Protein AF-A0A258BEN4-F1 (afdb_monomer_lite)

pLDDT: mean 96.83, std 3.14, range [78.94, 98.5]

Sequence (67 aa):
VDPKAIKAKVFLAAVPTDRLVPYADMVALHESLSDSVFIDLPSLYGHDAFLKEIARVSDIVKQSLEA

Secondary structure (DSSP, 8-state):
--GGG--S-EEEEE-TT-SSS-HHHHHHHHHHSSSEEEEE---SSGGGHHHH-HHHHHHHHHHHHH-

Radius of gyration: 12.13 Å; chains: 1; bounding box: 25×23×31 Å

Foldseek 3Di:
DQQQPDPQEEEQEAECQAPPQHNVVSVVSQVRHPHYDYHDDYDPPHPCCCVVVVVVVVVSVVVSVVD

Structure (mmCIF, N/CA/C/O backbone):
data_AF-A0A258BEN4-F1
#
_entry.id   AF-A0A258BEN4-F1
#
loop_
_atom_site.group_PDB
_atom_site.id
_atom_site.type_symbol
_atom_site.label_atom_id
_atom_site.label_alt_id
_atom_site.label_comp_id
_atom_site.label_asym_id
_atom_site.label_entity_id
_atom_site.label_seq_id
_atom_site.pdbx_PDB_ins_code
_atom_site.Cartn_x
_atom_site.Cartn_y
_atom_site.Cartn_z
_atom_site.occupancy
_atom_site.B_iso_or_equiv
_atom_site.auth_seq_id
_atom_site.auth_comp_id
_atom_site.auth_asym_id
_atom_site.auth_atom_id
_atom_site.pdbx_PDB_model_num
ATOM 1 N N . VAL A 1 1 ? 7.280 -6.338 16.827 1.00 78.94 1 VAL A N 1
ATOM 2 C CA . VAL A 1 1 ? 5.960 -5.697 17.046 1.00 78.94 1 VAL A CA 1
ATOM 3 C C . VAL A 1 1 ? 4.905 -6.738 16.720 1.00 78.94 1 VAL A C 1
ATOM 5 O O . VAL A 1 1 ? 5.149 -7.493 15.791 1.00 78.94 1 VAL A O 1
ATOM 8 N N . ASP A 1 2 ? 3.815 -6.836 17.482 1.00 93.50 2 ASP A N 1
ATOM 9 C CA . ASP A 1 2 ? 2.690 -7.724 17.149 1.00 93.50 2 ASP A CA 1
ATOM 10 C C . ASP A 1 2 ? 1.731 -6.991 16.191 1.00 93.50 2 ASP A C 1
ATOM 12 O O . ASP A 1 2 ? 1.127 -6.000 16.616 1.00 93.50 2 ASP A O 1
ATOM 16 N N . PRO A 1 3 ? 1.583 -7.424 14.922 1.00 94.75 3 PRO A N 1
ATOM 17 C CA . PRO A 1 3 ? 0.667 -6.788 13.974 1.00 94.75 3 PRO A CA 1
ATOM 18 C C . PRO A 1 3 ? -0.781 -6.750 14.469 1.00 94.75 3 PRO A C 1
ATOM 20 O O . PRO A 1 3 ? -1.498 -5.789 14.199 1.00 94.75 3 PRO A O 1
ATOM 23 N N . LYS A 1 4 ? -1.204 -7.730 15.277 1.00 94.25 4 LYS A N 1
ATOM 24 C CA . LYS A 1 4 ? -2.572 -7.792 15.813 1.00 94.25 4 LYS A CA 1
ATOM 25 C C . LYS A 1 4 ? -2.876 -6.679 16.812 1.00 94.25 4 LYS A C 1
ATOM 27 O O . LYS A 1 4 ? -4.039 -6.367 17.048 1.00 94.25 4 LYS A O 1
ATOM 32 N N . ALA A 1 5 ? -1.845 -6.072 17.399 1.00 96.56 5 ALA A N 1
ATOM 33 C CA . ALA A 1 5 ? -1.997 -4.940 18.305 1.00 96.56 5 ALA A CA 1
ATOM 34 C C . ALA A 1 5 ? -2.209 -3.603 17.567 1.00 96.56 5 ALA A C 1
ATOM 36 O O . ALA A 1 5 ? -2.533 -2.598 18.207 1.00 96.56 5 ALA A O 1
ATOM 37 N N . ILE A 1 6 ? -2.034 -3.566 16.240 1.00 96.00 6 ILE A N 1
ATOM 38 C CA . ILE A 1 6 ? -2.247 -2.366 15.428 1.00 96.00 6 ILE A CA 1
ATOM 39 C C . ILE A 1 6 ? -3.752 -2.164 15.231 1.00 96.00 6 ILE A C 1
ATOM 41 O O . ILE A 1 6 ? -4.442 -3.015 14.673 1.00 96.00 6 ILE A O 1
ATOM 45 N N . LYS A 1 7 ? -4.250 -1.024 15.726 1.00 95.44 7 LYS A N 1
ATOM 46 C CA . LYS A 1 7 ? -5.671 -0.634 15.664 1.00 95.44 7 LYS A CA 1
ATOM 47 C C . LYS A 1 7 ? -5.995 0.338 14.533 1.00 95.44 7 LYS A C 1
ATOM 49 O O . LYS A 1 7 ? -7.164 0.551 14.239 1.00 95.44 7 LYS A O 1
ATOM 54 N N . ALA A 1 8 ? -4.979 0.994 13.979 1.00 95.62 8 ALA A N 1
ATOM 55 C CA . ALA A 1 8 ? -5.162 1.876 12.837 1.00 95.62 8 ALA A CA 1
ATOM 56 C C . ALA A 1 8 ? -5.379 1.032 11.578 1.00 95.62 8 ALA A C 1
ATOM 58 O O . ALA A 1 8 ? -4.743 -0.011 11.435 1.00 95.62 8 ALA A O 1
ATOM 59 N N . LYS A 1 9 ? -6.220 1.515 10.664 1.00 97.00 9 LYS A N 1
ATOM 60 C CA . LYS A 1 9 ? -6.350 0.956 9.319 1.00 97.00 9 LYS A CA 1
ATOM 61 C C . LYS A 1 9 ? -5.028 1.110 8.572 1.00 97.00 9 LYS A C 1
ATOM 63 O O . LYS A 1 9 ? -4.479 2.209 8.506 1.00 97.00 9 LYS A O 1
ATOM 68 N N . VAL A 1 10 ? -4.503 0.015 8.029 1.00 97.88 10 VAL A N 1
ATOM 69 C CA . VAL A 1 10 ? -3.176 -0.005 7.393 1.00 97.88 10 VAL A CA 1
ATOM 70 C C . VAL A 1 10 ? -3.295 -0.214 5.891 1.00 97.88 10 VAL A C 1
ATOM 72 O O . VAL A 1 10 ? -3.937 -1.152 5.436 1.00 97.88 10 VAL A O 1
ATOM 75 N N . PHE A 1 11 ? -2.616 0.614 5.105 1.00 98.31 11 PHE A N 1
ATOM 76 C CA . PHE A 1 11 ? -2.502 0.432 3.660 1.00 98.31 11 PHE A CA 1
ATOM 77 C C . PHE A 1 11 ? -1.134 -0.175 3.339 1.00 98.31 11 PHE A C 1
ATOM 79 O O . PHE A 1 11 ? -0.101 0.394 3.688 1.00 98.31 11 PHE A O 1
ATOM 86 N N . LEU A 1 12 ? -1.125 -1.337 2.689 1.00 98.19 12 LEU A N 1
ATOM 87 C CA . LEU A 1 12 ? 0.077 -2.085 2.330 1.00 98.19 12 LEU A CA 1
ATOM 88 C C . LEU A 1 12 ? 0.235 -2.103 0.813 1.00 98.19 12 LEU A C 1
ATOM 90 O O . LEU A 1 12 ? -0.420 -2.884 0.130 1.00 98.19 12 LEU A O 1
ATOM 94 N N . ALA A 1 13 ? 1.115 -1.251 0.290 1.00 98.06 13 ALA A N 1
ATOM 95 C CA . ALA A 1 13 ? 1.488 -1.254 -1.120 1.00 98.06 13 ALA A CA 1
ATOM 96 C C . ALA A 1 13 ? 2.693 -2.175 -1.345 1.00 98.06 13 ALA A C 1
ATOM 98 O O . ALA A 1 13 ? 3.804 -1.857 -0.923 1.00 98.06 13 ALA A O 1
ATOM 99 N N . ALA A 1 14 ? 2.468 -3.319 -1.986 1.00 98.38 14 ALA A N 1
ATOM 100 C CA . ALA A 1 14 ? 3.490 -4.323 -2.250 1.00 98.38 14 ALA A CA 1
ATOM 101 C C . ALA A 1 14 ? 3.928 -4.279 -3.716 1.00 98.38 14 ALA A C 1
ATOM 103 O O . ALA A 1 14 ? 3.098 -4.191 -4.618 1.00 98.38 14 ALA A O 1
ATOM 104 N N . VAL A 1 15 ? 5.235 -4.371 -3.958 1.00 98.38 15 VAL A N 1
ATOM 105 C CA . VAL A 1 15 ? 5.810 -4.348 -5.308 1.00 98.38 15 VAL A CA 1
ATOM 106 C C . VAL A 1 15 ? 6.340 -5.747 -5.635 1.00 98.38 15 VAL A C 1
ATOM 108 O O . VAL A 1 15 ? 7.296 -6.186 -4.996 1.00 98.38 15 VAL A O 1
ATOM 111 N N . PRO A 1 16 ? 5.780 -6.469 -6.625 1.00 97.94 16 PRO A N 1
ATOM 112 C CA . PRO A 1 16 ? 6.173 -7.851 -6.929 1.00 97.94 16 PRO A CA 1
ATOM 113 C C . PRO A 1 16 ? 7.660 -8.053 -7.250 1.00 97.94 16 PRO A C 1
ATOM 115 O O . PRO A 1 16 ? 8.196 -9.143 -7.064 1.00 97.94 16 PRO A O 1
ATOM 118 N N . THR A 1 17 ? 8.335 -7.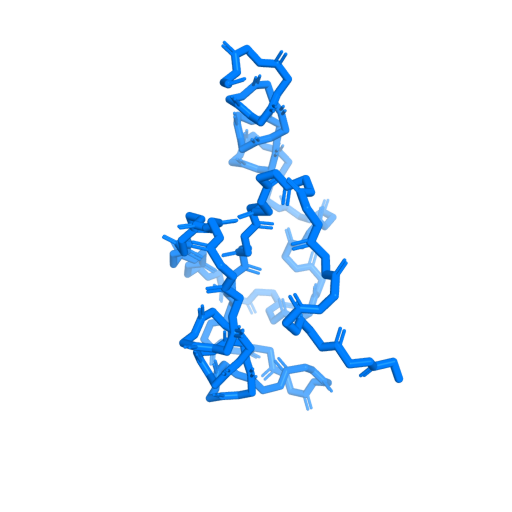013 -7.744 1.00 97.56 17 THR A N 1
ATOM 119 C CA . THR A 1 17 ? 9.762 -7.047 -8.092 1.00 97.56 17 THR A CA 1
ATOM 120 C C . THR A 1 17 ? 10.675 -6.504 -6.987 1.00 97.56 17 THR A C 1
ATOM 122 O O . THR A 1 17 ? 11.873 -6.337 -7.231 1.00 97.56 17 THR A O 1
ATOM 125 N N . ASP A 1 18 ? 10.144 -6.168 -5.806 1.00 98.00 18 ASP A N 1
ATOM 126 C CA . ASP A 1 18 ? 10.959 -5.759 -4.660 1.00 98.00 18 ASP A CA 1
ATOM 127 C C . ASP A 1 18 ? 11.778 -6.956 -4.146 1.00 98.00 18 ASP A C 1
ATOM 129 O O . ASP A 1 18 ? 11.272 -8.060 -3.946 1.00 98.00 18 ASP A O 1
ATOM 133 N N . ARG A 1 19 ? 13.086 -6.735 -3.996 1.00 96.69 19 ARG A N 1
ATOM 134 C CA . ARG A 1 19 ? 14.060 -7.732 -3.529 1.00 96.69 19 ARG A CA 1
ATOM 135 C C . ARG A 1 19 ? 14.501 -7.502 -2.084 1.00 96.69 19 ARG A C 1
ATOM 137 O O . ARG A 1 19 ? 15.153 -8.374 -1.522 1.00 96.69 19 ARG A O 1
ATOM 144 N N . LEU A 1 20 ? 14.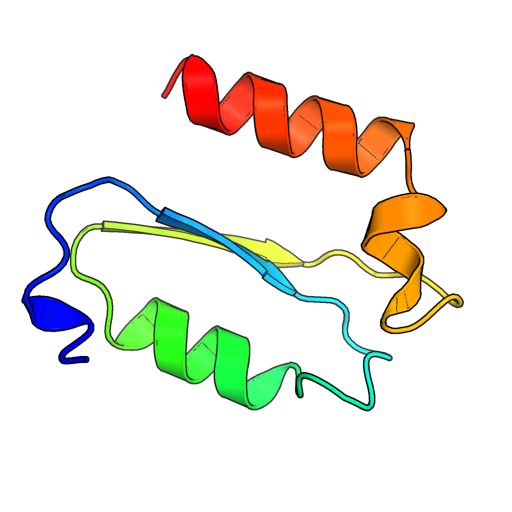211 -6.329 -1.521 1.00 97.81 20 LEU A N 1
ATOM 145 C CA . LEU A 1 20 ? 14.529 -5.960 -0.143 1.00 97.81 20 LEU A CA 1
ATOM 146 C C . LEU A 1 20 ? 13.360 -6.274 0.788 1.00 97.81 20 LEU A C 1
ATOM 148 O O . LEU A 1 20 ? 13.582 -6.778 1.885 1.00 97.81 20 LEU A O 1
ATOM 152 N N . VAL A 1 21 ? 12.134 -6.011 0.334 1.00 97.19 21 VAL A N 1
ATOM 153 C CA . VAL A 1 21 ? 10.897 -6.350 1.045 1.00 97.19 21 VAL A CA 1
ATOM 154 C C . VAL A 1 21 ? 10.080 -7.298 0.163 1.00 97.19 21 VAL A C 1
ATOM 156 O O . VAL A 1 21 ? 9.388 -6.843 -0.747 1.00 97.19 21 VAL A O 1
ATOM 159 N N . PRO A 1 22 ? 10.175 -8.623 0.376 1.00 96.19 22 PRO A N 1
ATOM 160 C CA . PRO A 1 22 ? 9.482 -9.601 -0.452 1.00 96.19 22 PRO A CA 1
ATOM 161 C C . PRO A 1 22 ? 7.963 -9.409 -0.457 1.00 96.19 22 PRO A C 1
ATOM 163 O O . PRO A 1 22 ? 7.333 -9.211 0.581 1.00 96.19 22 PRO A O 1
ATOM 166 N N . TYR A 1 23 ? 7.350 -9.575 -1.630 1.00 98.06 23 TYR A N 1
ATOM 167 C CA . TYR A 1 23 ? 5.896 -9.492 -1.792 1.00 98.06 23 TYR A CA 1
ATOM 168 C C . TYR A 1 23 ? 5.137 -10.453 -0.860 1.00 98.06 23 TYR A C 1
ATOM 170 O O . TYR A 1 23 ? 4.117 -10.086 -0.282 1.00 98.06 23 TYR A O 1
ATOM 178 N N . ALA A 1 24 ? 5.657 -11.670 -0.670 1.00 97.94 24 ALA A N 1
ATOM 179 C CA . ALA A 1 24 ? 5.055 -12.668 0.214 1.00 97.94 24 ALA A CA 1
ATOM 180 C C . ALA A 1 24 ? 4.999 -12.206 1.682 1.00 97.94 24 ALA A C 1
ATOM 182 O O . ALA A 1 24 ? 4.015 -12.478 2.365 1.00 97.94 24 ALA A O 1
ATOM 183 N N . ASP A 1 25 ? 6.002 -11.457 2.146 1.00 97.94 25 ASP A N 1
ATOM 184 C CA . ASP A 1 25 ? 6.028 -10.933 3.514 1.00 97.94 25 ASP A CA 1
ATOM 185 C C . ASP A 1 25 ? 4.965 -9.842 3.702 1.00 97.94 25 ASP A C 1
ATOM 187 O O . ASP A 1 25 ? 4.322 -9.770 4.748 1.00 97.94 25 ASP A O 1
ATOM 191 N N . MET A 1 26 ? 4.716 -9.031 2.668 1.00 98.19 26 MET A N 1
ATOM 192 C CA . MET A 1 26 ? 3.639 -8.036 2.670 1.00 98.19 26 MET A CA 1
ATOM 193 C C . MET A 1 26 ? 2.254 -8.693 2.703 1.00 98.19 26 MET A C 1
ATOM 195 O O . MET A 1 26 ? 1.364 -8.204 3.398 1.00 98.19 26 MET A O 1
ATOM 199 N N . VAL A 1 27 ? 2.075 -9.810 1.987 1.00 98.25 27 VAL A N 1
ATOM 200 C CA . VAL A 1 27 ? 0.843 -10.616 2.042 1.00 98.25 27 VAL A CA 1
ATOM 201 C C . VAL A 1 27 ? 0.651 -11.199 3.442 1.00 98.25 27 VAL A C 1
ATOM 203 O O . VAL A 1 27 ? -0.407 -11.017 4.037 1.00 98.25 27 VAL A O 1
ATOM 206 N N . ALA A 1 28 ? 1.687 -11.815 4.015 1.00 98.06 28 ALA A N 1
ATOM 207 C CA . ALA A 1 28 ? 1.620 -12.358 5.370 1.00 98.06 28 ALA A CA 1
ATOM 208 C C . ALA A 1 28 ? 1.315 -11.268 6.416 1.00 98.06 28 ALA A C 1
ATOM 210 O O . ALA A 1 28 ? 0.548 -11.491 7.355 1.00 98.06 28 ALA A O 1
ATOM 211 N N . LEU A 1 29 ? 1.876 -10.064 6.246 1.00 97.88 29 LEU A N 1
ATOM 212 C CA . LEU A 1 29 ? 1.569 -8.924 7.104 1.00 97.88 29 LEU A CA 1
ATOM 213 C C . LEU A 1 29 ? 0.102 -8.499 6.965 1.00 97.88 29 LEU A C 1
ATOM 215 O O . LEU A 1 29 ? -0.558 -8.328 7.989 1.00 97.88 29 LEU A O 1
ATOM 219 N N . HIS A 1 30 ? -0.421 -8.385 5.741 1.00 98.06 30 HIS A N 1
ATOM 220 C CA . HIS A 1 30 ? -1.832 -8.074 5.479 1.00 98.06 30 HIS A CA 1
ATOM 221 C C . HIS A 1 30 ? -2.778 -9.053 6.177 1.00 98.06 30 HIS A C 1
ATOM 223 O O . HIS A 1 30 ? -3.682 -8.627 6.891 1.00 98.06 30 HIS A O 1
ATOM 229 N N . GLU A 1 31 ? -2.516 -10.353 6.048 1.00 97.69 31 GLU A N 1
ATOM 230 C CA . GLU A 1 31 ? -3.314 -11.412 6.678 1.00 97.69 31 GLU A CA 1
ATOM 231 C C . GLU A 1 31 ? -3.255 -11.382 8.215 1.00 97.69 31 GLU A C 1
ATOM 233 O O . GLU A 1 31 ? -4.161 -11.872 8.890 1.00 97.69 31 GLU A O 1
ATOM 238 N N . SER A 1 32 ? -2.190 -10.815 8.787 1.00 97.56 32 SER A N 1
ATOM 239 C CA . SER A 1 32 ? -2.011 -10.715 10.240 1.00 97.56 32 SER A CA 1
ATOM 240 C C . SER A 1 32 ? -2.642 -9.468 10.873 1.00 97.56 32 SER A C 1
ATOM 242 O O . SER A 1 32 ? -2.813 -9.428 12.096 1.00 97.56 32 SER A O 1
ATOM 244 N N . LEU A 1 33 ? -2.962 -8.449 10.069 1.00 97.69 33 LEU A N 1
ATOM 245 C CA . LEU A 1 33 ? -3.518 -7.173 10.521 1.00 97.69 33 LEU A CA 1
ATOM 246 C C . LEU A 1 33 ? -5.036 -7.257 10.697 1.00 97.69 33 LEU A C 1
ATOM 248 O O . LEU A 1 33 ? -5.729 -7.963 9.972 1.00 97.69 33 LEU A O 1
ATOM 252 N N . SER A 1 34 ? -5.559 -6.501 11.664 1.00 96.06 34 SER A N 1
ATOM 253 C CA . SER A 1 34 ? -6.996 -6.492 11.972 1.00 96.06 34 SER A CA 1
ATOM 254 C C . SER A 1 34 ? -7.833 -5.720 10.945 1.00 96.06 34 SER A C 1
ATOM 256 O O . SER A 1 34 ? -8.933 -6.150 10.609 1.00 96.06 34 SER A O 1
ATOM 258 N N . ASP A 1 35 ? -7.305 -4.606 10.437 1.00 97.06 35 ASP A N 1
ATOM 259 C CA . ASP A 1 35 ? -7.925 -3.773 9.407 1.00 97.06 35 ASP A CA 1
ATOM 260 C C . ASP A 1 35 ? -6.839 -3.270 8.453 1.00 97.06 35 ASP A C 1
ATOM 262 O O . ASP A 1 35 ? -5.969 -2.473 8.824 1.00 97.06 35 ASP A O 1
ATOM 266 N N . SER A 1 36 ? -6.841 -3.788 7.225 1.00 98.00 36 SER A N 1
ATOM 267 C CA . SER A 1 36 ? -5.866 -3.374 6.228 1.00 98.00 36 SER A CA 1
ATOM 268 C C . SER A 1 36 ? -6.366 -3.484 4.792 1.00 98.00 36 SER A C 1
ATOM 270 O O . SER A 1 36 ? -7.250 -4.273 4.465 1.00 98.00 36 SER A O 1
ATOM 272 N N . VAL A 1 37 ? -5.758 -2.678 3.925 1.00 98.25 37 VAL A N 1
ATOM 273 C CA . VAL A 1 37 ? -5.972 -2.657 2.479 1.00 98.25 37 VAL A CA 1
ATOM 274 C C . VAL A 1 37 ? -4.670 -3.070 1.811 1.00 98.25 37 VAL A C 1
ATOM 276 O O . VAL A 1 37 ? -3.647 -2.407 1.981 1.00 98.25 37 VAL A O 1
ATOM 279 N N . PHE A 1 38 ? -4.707 -4.156 1.046 1.00 98.50 38 PHE A N 1
ATOM 280 C CA . PHE A 1 38 ? -3.566 -4.604 0.260 1.00 98.50 38 PHE A CA 1
ATOM 281 C C . PHE A 1 38 ? -3.631 -4.029 -1.155 1.00 98.50 38 PHE A C 1
ATOM 283 O O . PHE A 1 38 ? -4.666 -4.098 -1.818 1.00 98.50 38 PHE A O 1
ATOM 290 N N . ILE A 1 39 ? -2.524 -3.457 -1.616 1.00 98.44 39 ILE A N 1
ATOM 291 C CA . ILE A 1 39 ? -2.404 -2.808 -2.918 1.00 98.44 39 ILE A CA 1
ATOM 292 C C . ILE A 1 39 ? -1.257 -3.460 -3.674 1.00 98.44 39 ILE A C 1
ATOM 294 O O . ILE A 1 39 ? -0.098 -3.362 -3.272 1.00 98.44 39 ILE A O 1
ATOM 298 N N . ASP A 1 40 ? -1.581 -4.073 -4.807 1.00 97.88 40 ASP A N 1
ATOM 299 C CA . ASP A 1 40 ? -0.577 -4.547 -5.752 1.00 97.88 40 ASP A CA 1
ATOM 300 C C . ASP A 1 40 ? -0.050 -3.369 -6.594 1.00 97.88 40 ASP A C 1
ATOM 302 O O . ASP A 1 40 ? -0.784 -2.710 -7.345 1.00 97.88 40 ASP A O 1
ATOM 306 N N . LEU A 1 41 ? 1.240 -3.067 -6.436 1.00 97.81 41 LEU A N 1
ATOM 307 C CA . LEU A 1 41 ? 1.953 -1.965 -7.079 1.00 97.81 41 LEU A CA 1
A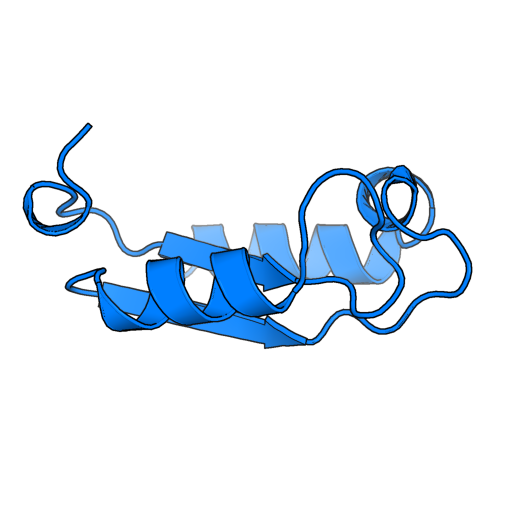TOM 308 C C . LEU A 1 41 ? 2.994 -2.527 -8.068 1.00 97.81 41 LEU A C 1
ATOM 310 O O . LEU A 1 41 ? 4.196 -2.462 -7.805 1.00 97.81 41 LEU A O 1
ATOM 314 N N . PRO A 1 42 ? 2.577 -3.073 -9.230 1.00 96.94 42 PRO A N 1
ATOM 315 C CA . PRO A 1 42 ? 3.511 -3.543 -10.243 1.00 96.94 42 PRO A CA 1
ATOM 316 C C . PRO A 1 42 ? 4.351 -2.378 -10.762 1.00 96.94 42 PRO A C 1
ATOM 318 O O . PRO A 1 42 ? 3.817 -1.347 -11.175 1.00 96.94 42 PRO A O 1
ATOM 321 N N . SER A 1 43 ? 5.666 -2.563 -10.737 1.00 97.31 43 SER A N 1
ATOM 322 C CA . SER A 1 43 ? 6.663 -1.607 -11.206 1.00 97.31 43 SER A CA 1
ATOM 323 C C . SER A 1 43 ? 7.926 -2.359 -11.618 1.00 97.31 43 SER A C 1
ATOM 325 O O . SER A 1 43 ? 8.186 -3.450 -11.122 1.00 97.31 43 SER A O 1
ATOM 327 N N . LEU A 1 44 ? 8.729 -1.788 -12.518 1.00 97.19 44 LEU A N 1
ATOM 328 C CA . LEU A 1 44 ? 10.042 -2.339 -12.887 1.00 97.19 44 LEU A CA 1
ATOM 329 C C . LEU A 1 44 ? 11.163 -1.867 -11.950 1.00 97.19 44 LEU A C 1
ATOM 331 O O . LEU A 1 44 ? 12.287 -2.357 -12.039 1.00 97.19 44 LEU A O 1
ATOM 335 N N . TYR A 1 45 ? 10.869 -0.914 -11.063 1.00 97.69 45 TYR A N 1
ATOM 336 C CA . TYR A 1 45 ? 11.860 -0.277 -10.198 1.00 97.69 45 TYR A CA 1
ATOM 337 C C . TYR A 1 45 ? 12.119 -1.043 -8.892 1.00 97.69 45 TYR A C 1
ATOM 339 O O . TYR A 1 45 ? 12.985 -0.643 -8.117 1.00 97.69 45 TYR A O 1
ATOM 347 N N . GLY A 1 46 ? 11.413 -2.156 -8.646 1.00 97.06 46 GLY A N 1
ATOM 348 C CA . GLY A 1 46 ? 11.565 -2.925 -7.408 1.00 97.06 46 GLY A CA 1
ATOM 349 C C . GLY A 1 46 ? 11.300 -2.055 -6.188 1.00 97.06 46 GLY A C 1
ATOM 350 O O . GLY A 1 46 ? 10.314 -1.323 -6.164 1.00 97.06 46 GLY A O 1
ATOM 351 N N . HIS A 1 47 ? 12.202 -2.104 -5.208 1.00 97.81 47 HIS A N 1
ATOM 352 C CA . HIS A 1 47 ? 12.080 -1.297 -3.999 1.00 97.81 47 HIS A CA 1
ATOM 353 C C . HIS A 1 47 ? 11.907 0.192 -4.310 1.00 97.81 47 HIS A C 1
ATOM 355 O O . HIS A 1 47 ? 11.033 0.836 -3.749 1.00 97.81 47 HIS A O 1
ATOM 361 N N . ASP A 1 48 ? 12.636 0.733 -5.288 1.00 98.12 48 ASP A N 1
ATOM 362 C CA . ASP A 1 48 ? 12.600 2.165 -5.607 1.00 98.12 48 ASP A CA 1
ATOM 363 C C . ASP A 1 48 ? 11.270 2.633 -6.225 1.00 98.12 48 ASP A C 1
ATOM 365 O O . ASP A 1 48 ? 11.086 3.830 -6.463 1.00 98.12 48 ASP A O 1
ATOM 369 N N . ALA A 1 49 ? 10.308 1.737 -6.469 1.00 97.62 49 ALA A N 1
ATOM 370 C CA . ALA A 1 49 ? 8.982 2.101 -6.959 1.00 97.62 49 ALA A CA 1
ATOM 371 C C . ALA A 1 49 ? 8.285 3.140 -6.064 1.00 97.62 49 ALA A C 1
ATOM 373 O O . ALA A 1 49 ? 7.592 4.003 -6.598 1.00 97.62 49 ALA A O 1
ATOM 374 N N . PHE A 1 50 ? 8.527 3.155 -4.743 1.00 96.56 50 PHE A N 1
ATOM 375 C CA . PHE A 1 50 ? 7.946 4.182 -3.862 1.00 96.56 50 PHE A CA 1
ATOM 376 C C . PHE A 1 50 ? 8.434 5.611 -4.180 1.00 96.56 50 PHE A C 1
ATOM 378 O O . PHE A 1 50 ? 7.748 6.579 -3.859 1.00 96.56 50 PHE A O 1
ATOM 385 N N . LEU A 1 51 ? 9.595 5.755 -4.833 1.00 97.75 51 LEU A N 1
ATOM 386 C CA . LEU A 1 51 ? 10.140 7.040 -5.294 1.00 97.75 51 LEU A CA 1
ATOM 387 C C . LEU A 1 51 ? 9.865 7.312 -6.774 1.00 97.75 51 LEU A C 1
ATOM 389 O O . LEU A 1 51 ? 9.899 8.465 -7.204 1.00 97.75 51 LEU A O 1
ATOM 393 N N . LYS A 1 52 ? 9.662 6.261 -7.574 1.00 98.19 52 LYS A N 1
ATOM 394 C CA . LYS A 1 52 ? 9.538 6.362 -9.035 1.00 98.19 52 LYS A CA 1
ATOM 395 C C . LYS A 1 52 ? 8.090 6.406 -9.512 1.00 98.19 52 LYS A C 1
ATOM 397 O O . LYS A 1 52 ? 7.782 7.164 -10.427 1.00 98.19 52 LYS A O 1
ATOM 402 N N . GLU A 1 53 ? 7.189 5.677 -8.861 1.00 97.88 53 GLU A N 1
ATOM 403 C CA . GLU A 1 53 ? 5.758 5.623 -9.184 1.00 97.88 53 GLU A CA 1
ATOM 404 C C . GLU A 1 53 ? 4.988 6.766 -8.502 1.00 97.88 53 GLU A C 1
ATOM 406 O O . GLU A 1 53 ? 3.971 6.549 -7.842 1.00 97.88 53 GLU A O 1
ATOM 411 N N . ILE A 1 54 ? 5.482 8.002 -8.643 1.00 97.81 54 ILE A N 1
ATOM 412 C CA . ILE A 1 54 ? 5.049 9.171 -7.854 1.00 97.81 54 ILE A CA 1
ATOM 413 C C . ILE A 1 54 ? 3.526 9.343 -7.873 1.00 97.81 54 ILE A C 1
ATOM 415 O O . ILE A 1 54 ? 2.921 9.551 -6.823 1.00 97.81 54 ILE A O 1
ATOM 419 N N . ALA A 1 55 ? 2.897 9.234 -9.048 1.00 97.94 55 ALA A N 1
ATOM 420 C CA . ALA A 1 55 ? 1.451 9.402 -9.190 1.00 97.94 55 ALA A CA 1
ATOM 421 C C . ALA A 1 55 ? 0.674 8.327 -8.414 1.00 97.94 55 ALA A C 1
ATOM 423 O O . ALA A 1 55 ? -0.183 8.653 -7.597 1.00 97.94 55 ALA A O 1
ATOM 424 N N . ARG A 1 56 ? 1.040 7.052 -8.596 1.00 97.62 56 ARG A N 1
ATOM 425 C CA . ARG A 1 56 ? 0.372 5.924 -7.933 1.00 97.62 56 ARG A CA 1
ATOM 426 C C . ARG A 1 56 ? 0.554 5.977 -6.419 1.00 97.62 56 ARG A C 1
ATOM 428 O O . ARG A 1 56 ? -0.407 5.785 -5.686 1.00 97.62 56 ARG A O 1
ATOM 435 N N . VAL A 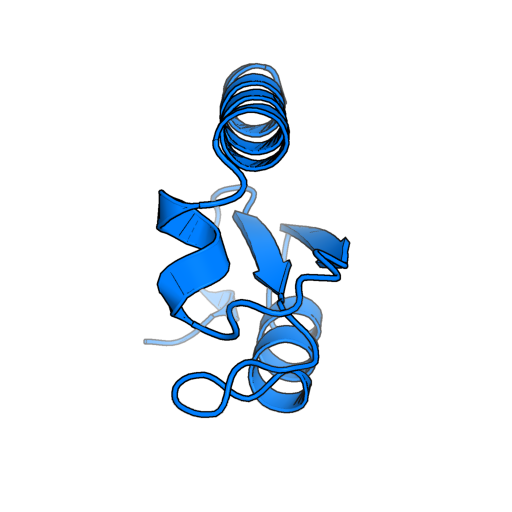1 57 ? 1.764 6.284 -5.950 1.00 97.88 57 VAL A N 1
ATOM 436 C CA . VAL A 1 57 ? 2.055 6.435 -4.516 1.00 97.88 57 VAL A CA 1
ATOM 437 C C . VAL A 1 57 ? 1.265 7.601 -3.924 1.00 97.88 57 VAL A C 1
ATOM 439 O O . VAL A 1 57 ? 0.683 7.464 -2.852 1.00 97.88 57 VAL A O 1
ATOM 442 N N . SER A 1 58 ? 1.182 8.728 -4.635 1.00 98.06 58 SER A N 1
ATOM 443 C CA . SER A 1 58 ? 0.401 9.891 -4.195 1.00 98.06 58 SER A CA 1
ATOM 444 C C . SER A 1 58 ? -1.079 9.555 -4.027 1.00 98.06 58 SER A C 1
ATOM 446 O O . SER A 1 58 ? -1.692 9.979 -3.050 1.00 98.06 58 SER A O 1
ATOM 448 N N . ASP A 1 59 ? -1.648 8.782 -4.950 1.00 98.00 59 ASP A N 1
ATOM 449 C CA . ASP A 1 59 ? -3.052 8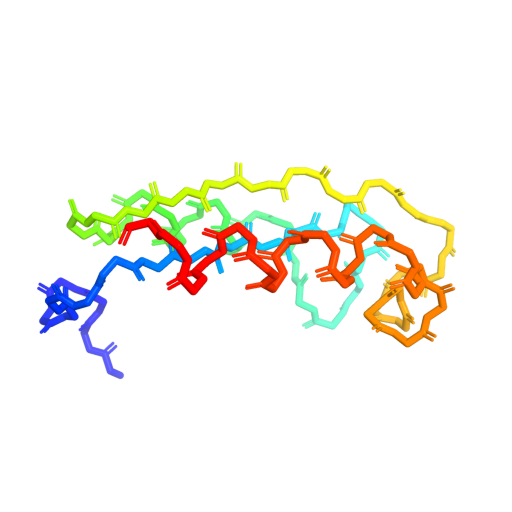.377 -4.885 1.00 98.00 59 ASP A CA 1
ATOM 450 C C . ASP A 1 59 ? -3.313 7.406 -3.727 1.00 98.00 59 ASP A C 1
ATOM 452 O O . ASP A 1 59 ? -4.293 7.577 -3.004 1.00 98.00 59 ASP A O 1
ATOM 456 N N . ILE A 1 60 ? -2.394 6.467 -3.470 1.00 97.44 60 ILE A N 1
ATOM 457 C CA . ILE A 1 60 ? -2.460 5.568 -2.305 1.00 97.44 60 ILE A CA 1
ATOM 458 C C . ILE A 1 60 ? -2.443 6.371 -0.998 1.00 97.44 60 ILE A C 1
ATOM 460 O O . ILE A 1 60 ? -3.250 6.119 -0.103 1.00 97.44 60 ILE A O 1
ATOM 464 N N . VAL A 1 61 ? -1.551 7.361 -0.886 1.00 97.62 61 VAL A N 1
ATOM 465 C CA . VAL A 1 61 ? -1.458 8.205 0.313 1.00 97.62 61 VAL A CA 1
ATOM 466 C C . VAL A 1 61 ? -2.739 9.011 0.510 1.00 97.62 61 VAL A C 1
ATOM 468 O O . VAL A 1 61 ? -3.282 9.004 1.613 1.00 97.62 61 VAL A O 1
ATOM 471 N N . LYS A 1 62 ? -3.269 9.655 -0.537 1.00 98.06 62 LYS A N 1
ATOM 472 C CA . LYS A 1 62 ? -4.549 10.383 -0.453 1.00 98.06 62 LYS A CA 1
ATOM 473 C C . LYS A 1 62 ? -5.679 9.470 0.008 1.00 98.06 62 LYS A C 1
ATOM 475 O O . LYS A 1 62 ? -6.355 9.797 0.977 1.00 98.06 62 LYS A O 1
ATOM 480 N N . GLN A 1 63 ? -5.812 8.300 -0.618 1.00 96.69 63 GLN A N 1
ATOM 481 C CA . GLN A 1 63 ? -6.821 7.318 -0.239 1.00 96.69 63 GLN A CA 1
ATOM 482 C C . GLN A 1 63 ? -6.688 6.925 1.235 1.00 96.69 63 GLN A C 1
ATOM 484 O O . GLN A 1 63 ? -7.693 6.837 1.926 1.00 96.69 63 GLN A O 1
ATOM 489 N N . SER A 1 64 ? -5.465 6.733 1.739 1.00 96.69 64 SER A N 1
ATOM 490 C CA . SER A 1 64 ? -5.248 6.354 3.140 1.00 96.69 64 SER A CA 1
ATOM 491 C C . SER A 1 64 ? -5.652 7.428 4.156 1.00 96.69 64 SER A C 1
ATOM 493 O O . SER A 1 64 ? -5.989 7.093 5.287 1.00 96.69 64 SER A O 1
ATOM 495 N N . LEU A 1 65 ? -5.631 8.705 3.763 1.00 96.56 65 LEU A N 1
ATOM 496 C CA . LEU A 1 65 ? -5.967 9.839 4.630 1.00 96.56 65 LEU A CA 1
ATOM 497 C C . LEU A 1 65 ? -7.470 10.145 4.660 1.00 96.56 65 LEU A C 1
ATOM 499 O O . LEU A 1 65 ? -7.944 10.780 5.598 1.00 96.56 65 LEU A O 1
ATOM 503 N N . GLU A 1 66 ? -8.206 9.714 3.639 1.00 94.19 66 GLU A N 1
ATOM 504 C CA . GLU A 1 66 ? -9.653 9.920 3.499 1.00 94.19 66 GLU A CA 1
ATOM 505 C C . GLU A 1 66 ? -10.487 8.734 4.030 1.00 94.19 66 GLU A C 1
ATOM 507 O O . GLU A 1 66 ? -11.718 8.794 4.013 1.00 94.19 66 GLU A O 1
ATOM 512 N N . ALA A 1 67 ? -9.827 7.650 4.458 1.00 81.12 67 ALA A N 1
ATOM 513 C CA . ALA A 1 67 ? -10.403 6.315 4.657 1.00 81.12 67 ALA A CA 1
ATOM 514 C C . ALA A 1 67 ? -10.746 5.912 6.096 1.00 81.12 67 ALA A C 1
ATOM 516 O O . ALA A 1 67 ? -10.365 6.608 7.060 1.00 81.12 67 ALA 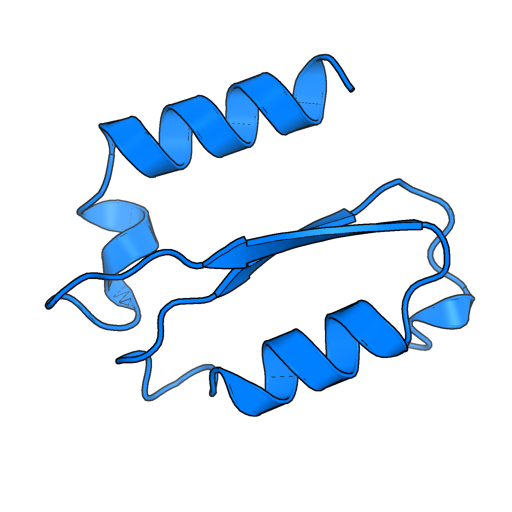A O 1
#